Protein AF-F3FW80-F1 (afdb_monomer_lite)

pLDDT: mean 95.42, std 4.61, range [61.19, 98.62]

Radius of gyration: 20.3 Å; chains: 1; bounding box: 40×45×51 Å

Sequence (100 aa):
MFLVLPRFGTISPWSSKASDIARNCGLSKIQRLERGIAFYVEGQFNETEAQVIADSLHDRMTQLVLGDLEQAANLFSHAQPKPLTAVDILGGGRAALENP

Foldseek 3Di:
DKKKFWDQPDADPCFVVVQVVCVVVVVVVDPTDGDIDDDDDDDDDDPVVVVVVQVVPDDPVTIHIDPDDVVVCSSVDDDDDDDDDDQPCPVQPVNSVVPD

Organism: NCBI:txid629262

Secondary structure (DSSP, 8-state):
-EEEEEPTT---HHHHHHHHHHHHTT-TT-------EEE---S---HHHHHHHHHHHS-TTTEEEES-SGGGGGGGPPPPPPPPP---HHHHTTHHHH--

Structure (mmCIF, N/CA/C/O backbone):
data_AF-F3FW80-F1
#
_entry.id   AF-F3FW80-F1
#
loop_
_atom_site.group_PDB
_atom_site.id
_atom_site.type_symbol
_atom_site.label_atom_id
_atom_site.label_alt_id
_atom_site.label_comp_id
_atom_site.label_asym_id
_atom_site.label_entity_id
_atom_site.label_seq_id
_atom_site.pdbx_PDB_ins_code
_atom_site.Cartn_x
_atom_site.Cartn_y
_atom_site.Cartn_z
_atom_site.occupancy
_atom_site.B_iso_or_equiv
_atom_site.auth_seq_id
_atom_site.auth_comp_id
_atom_site.auth_asym_id
_atom_site.auth_atom_id
_atom_site.pdbx_PDB_model_num
ATOM 1 N N . MET A 1 1 ? -13.628 7.898 10.116 1.00 93.06 1 MET A N 1
ATOM 2 C CA . MET A 1 1 ? -12.687 6.756 10.122 1.00 93.06 1 MET A CA 1
ATOM 3 C C . MET A 1 1 ? -11.432 7.202 9.398 1.00 93.06 1 MET A C 1
ATOM 5 O O . MET A 1 1 ? -11.559 7.912 8.412 1.00 93.06 1 MET A O 1
ATOM 9 N N . PHE A 1 2 ? -10.260 6.795 9.875 1.00 97.50 2 PHE A N 1
ATOM 10 C CA . PHE A 1 2 ? -8.978 7.019 9.209 1.00 97.50 2 PHE A CA 1
ATOM 11 C C . PHE A 1 2 ? -8.366 5.653 8.900 1.00 97.50 2 PHE A C 1
ATOM 13 O O . PHE A 1 2 ? -7.949 4.938 9.812 1.00 97.50 2 PHE A O 1
ATOM 20 N N . LEU A 1 3 ? -8.375 5.253 7.630 1.00 98.31 3 LEU A N 1
ATOM 21 C CA . LEU A 1 3 ? -7.854 3.962 7.194 1.00 98.31 3 LEU A CA 1
ATOM 22 C C . LEU A 1 3 ? -6.396 4.108 6.762 1.00 98.31 3 LEU A C 1
ATOM 24 O O . LEU A 1 3 ? -6.104 4.658 5.704 1.00 98.31 3 LEU A O 1
ATOM 28 N N . VAL A 1 4 ? -5.484 3.593 7.580 1.00 98.38 4 VAL A N 1
ATOM 29 C CA . VAL A 1 4 ? -4.044 3.609 7.316 1.00 98.38 4 VAL A CA 1
ATOM 30 C C . VAL A 1 4 ? -3.643 2.349 6.556 1.00 98.38 4 VAL A C 1
ATOM 32 O O . VAL A 1 4 ? -3.892 1.229 7.012 1.00 98.38 4 VAL A O 1
ATOM 35 N N . LEU A 1 5 ? -3.004 2.528 5.401 1.00 98.19 5 LEU A N 1
ATOM 36 C CA . LEU A 1 5 ? -2.562 1.456 4.501 1.00 98.19 5 LEU A CA 1
ATOM 37 C C . LEU A 1 5 ? -1.142 1.728 3.991 1.00 98.19 5 LEU A C 1
ATOM 39 O O . LEU A 1 5 ? -0.695 2.876 4.031 1.00 98.19 5 LEU A O 1
ATOM 43 N N . PRO A 1 6 ? -0.428 0.715 3.465 1.00 98.12 6 PRO A N 1
ATOM 44 C CA . PRO A 1 6 ? 0.780 0.951 2.680 1.00 98.12 6 PRO A CA 1
ATOM 4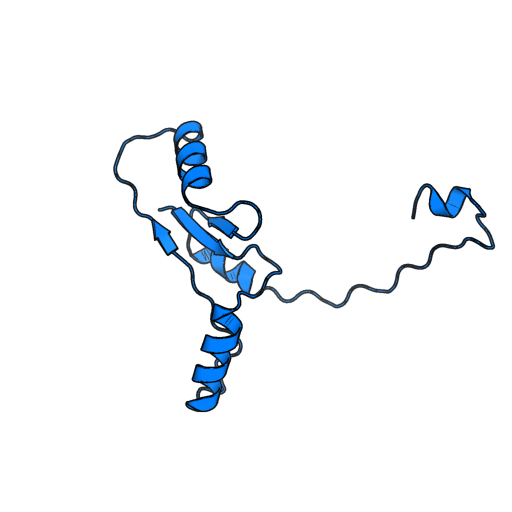5 C C . PRO A 1 6 ? 0.506 1.892 1.501 1.00 98.12 6 PRO A C 1
ATOM 47 O O . PRO A 1 6 ? -0.588 1.886 0.931 1.00 98.12 6 PRO A O 1
ATOM 50 N N . ARG A 1 7 ? 1.503 2.684 1.096 1.00 96.81 7 ARG A N 1
ATOM 51 C CA . ARG A 1 7 ? 1.365 3.550 -0.086 1.00 96.81 7 ARG A CA 1
ATOM 52 C C . ARG A 1 7 ? 1.080 2.724 -1.336 1.00 96.81 7 ARG A C 1
ATOM 54 O O . ARG A 1 7 ? 1.655 1.651 -1.532 1.00 96.81 7 ARG A O 1
ATOM 61 N N . PHE A 1 8 ? 0.230 3.249 -2.215 1.00 96.12 8 PHE A N 1
ATOM 62 C CA . PHE A 1 8 ? -0.034 2.613 -3.504 1.00 96.12 8 PHE A CA 1
ATOM 63 C C . PHE A 1 8 ? 1.263 2.430 -4.302 1.00 96.12 8 PHE A C 1
ATOM 65 O O . PHE A 1 8 ? 2.152 3.281 -4.274 1.00 96.12 8 PHE A O 1
ATOM 72 N N . GLY A 1 9 ? 1.377 1.291 -4.985 1.00 94.19 9 GLY A N 1
ATOM 73 C CA . GLY A 1 9 ? 2.601 0.886 -5.681 1.00 94.19 9 GLY A CA 1
ATOM 74 C C . GLY A 1 9 ? 3.650 0.207 -4.793 1.00 94.19 9 GLY A C 1
ATOM 75 O O . GLY A 1 9 ? 4.690 -0.200 -5.304 1.00 94.19 9 GLY A O 1
ATOM 76 N N . THR A 1 10 ? 3.389 0.041 -3.493 1.00 95.94 10 THR A N 1
ATOM 77 C CA . THR A 1 10 ? 4.245 -0.736 -2.583 1.00 95.94 10 THR A CA 1
ATOM 78 C C . THR A 1 10 ? 3.576 -2.051 -2.174 1.00 95.94 10 THR A C 1
ATOM 80 O O . THR A 1 10 ? 2.352 -2.181 -2.217 1.00 95.94 10 THR A O 1
ATOM 83 N N . ILE A 1 11 ? 4.383 -3.041 -1.784 1.00 96.75 11 ILE A N 1
ATOM 84 C CA . ILE A 1 11 ? 3.922 -4.314 -1.214 1.00 96.75 11 ILE A CA 1
ATOM 85 C C . ILE A 1 11 ? 4.569 -4.461 0.160 1.00 96.75 11 ILE A C 1
ATOM 87 O O . ILE A 1 11 ? 5.796 -4.424 0.276 1.00 96.75 11 ILE A O 1
ATOM 91 N N . SER A 1 12 ? 3.759 -4.613 1.210 1.00 97.56 12 SER A N 1
ATOM 92 C CA . SER A 1 12 ? 4.288 -4.730 2.570 1.00 97.56 12 SER A CA 1
ATOM 93 C C . SER A 1 12 ? 4.954 -6.100 2.809 1.00 97.56 12 SER A C 1
ATOM 95 O O . SER A 1 12 ? 4.531 -7.107 2.236 1.00 97.56 12 SER A O 1
ATOM 97 N N . PRO A 1 13 ? 5.940 -6.215 3.721 1.00 97.81 13 PRO A N 1
ATOM 98 C CA . PRO A 1 13 ? 6.475 -7.522 4.119 1.00 97.81 13 PRO A CA 1
ATOM 99 C C . PRO A 1 13 ? 5.408 -8.460 4.706 1.00 97.81 13 PRO A C 1
ATOM 101 O O . PRO A 1 13 ? 5.520 -9.683 4.600 1.00 97.81 13 PRO A O 1
ATOM 104 N N . TRP A 1 14 ? 4.367 -7.888 5.324 1.00 98.50 14 TRP A N 1
ATOM 105 C CA . TRP A 1 14 ? 3.207 -8.638 5.798 1.00 98.50 14 TRP A CA 1
ATOM 106 C C . TRP A 1 14 ? 2.432 -9.240 4.622 1.00 98.50 14 TRP A C 1
ATOM 108 O O . TRP A 1 14 ? 2.110 -10.424 4.670 1.00 98.50 14 TRP A O 1
ATOM 118 N N . SER A 1 15 ? 2.207 -8.463 3.555 1.00 98.38 15 SER A N 1
ATOM 119 C CA . SER A 1 15 ? 1.514 -8.899 2.338 1.00 98.38 15 SER A CA 1
ATOM 120 C C . SER A 1 15 ? 2.166 -10.134 1.730 1.00 98.38 15 SER A C 1
ATOM 122 O O . SER A 1 15 ? 1.475 -11.123 1.474 1.00 98.38 15 SER A O 1
ATOM 124 N N . SER A 1 16 ? 3.495 -10.123 1.582 1.00 98.06 16 SER A N 1
ATOM 125 C CA . SER A 1 16 ? 4.242 -11.262 1.039 1.00 98.06 16 SER A CA 1
ATOM 126 C C . SER A 1 16 ? 4.031 -12.523 1.879 1.00 98.06 16 SER A C 1
ATOM 128 O O . SER A 1 16 ? 3.561 -13.536 1.366 1.00 98.06 16 SER A O 1
ATOM 130 N N . LYS A 1 17 ? 4.271 -12.448 3.196 1.00 98.44 17 LYS A N 1
ATOM 131 C CA . LYS A 1 17 ? 4.147 -13.616 4.086 1.00 98.44 17 LYS A CA 1
ATOM 132 C C . LYS A 1 17 ? 2.707 -14.114 4.221 1.00 98.44 17 LYS A C 1
ATOM 134 O O . LYS A 1 17 ? 2.481 -15.319 4.258 1.00 98.44 17 LYS A O 1
ATOM 139 N N . ALA A 1 18 ? 1.728 -13.214 4.297 1.00 98.62 18 ALA A N 1
ATOM 140 C CA . ALA A 1 18 ? 0.319 -13.590 4.388 1.00 98.62 18 ALA A CA 1
ATOM 141 C C . ALA A 1 18 ? -0.150 -14.301 3.111 1.00 98.62 18 ALA A C 1
ATOM 143 O O . ALA A 1 18 ? -0.832 -15.324 3.183 1.00 98.62 18 ALA A O 1
ATOM 144 N N . SER A 1 19 ? 0.265 -13.796 1.947 1.00 98.38 19 SER A N 1
ATOM 145 C CA . SER A 1 19 ? -0.043 -14.418 0.656 1.00 98.38 19 SER A CA 1
ATOM 146 C C . SER A 1 19 ? 0.643 -15.786 0.515 1.00 98.38 19 SER A C 1
ATOM 148 O O . SER A 1 19 ? 0.024 -16.730 0.025 1.00 98.38 19 SER A O 1
ATOM 150 N N . ASP A 1 20 ? 1.875 -15.935 1.017 1.00 98.19 20 ASP A N 1
ATOM 151 C CA . ASP A 1 20 ? 2.575 -17.226 1.079 1.00 98.19 20 ASP A CA 1
ATOM 152 C C . ASP A 1 20 ? 1.831 -18.252 1.938 1.00 98.19 20 ASP A C 1
ATOM 154 O O . ASP A 1 20 ? 1.645 -19.394 1.517 1.00 98.19 20 ASP A O 1
ATOM 158 N N . ILE A 1 21 ? 1.357 -17.845 3.119 1.00 98.56 21 ILE A N 1
ATOM 159 C CA . ILE A 1 21 ? 0.555 -18.705 3.997 1.00 98.56 21 ILE A CA 1
ATOM 160 C C . ILE A 1 21 ? -0.734 -19.134 3.289 1.00 98.56 21 ILE A C 1
ATOM 162 O O . ILE A 1 21 ? -1.034 -20.325 3.255 1.00 98.56 21 ILE A O 1
ATOM 166 N N . ALA A 1 22 ? -1.467 -18.198 2.676 1.00 98.56 22 ALA A N 1
ATOM 167 C CA . ALA A 1 22 ? -2.698 -18.508 1.947 1.00 98.56 22 ALA A CA 1
ATOM 168 C C . ALA A 1 22 ? -2.459 -19.552 0.843 1.00 98.56 22 ALA A C 1
ATOM 170 O O . ALA A 1 22 ? -3.202 -20.531 0.731 1.00 98.56 22 ALA A O 1
ATOM 171 N N . ARG A 1 23 ? -1.373 -19.391 0.082 1.00 97.88 23 ARG A N 1
ATOM 172 C CA . ARG A 1 23 ? -0.941 -20.357 -0.931 1.00 97.88 23 ARG A CA 1
ATOM 173 C C . ARG A 1 23 ? -0.616 -21.726 -0.328 1.00 97.88 23 ARG A C 1
ATOM 175 O O . ARG A 1 23 ? -1.097 -22.730 -0.849 1.00 97.88 23 ARG A O 1
ATOM 182 N N . ASN A 1 24 ? 0.133 -21.779 0.772 1.00 98.12 24 ASN A N 1
ATOM 183 C CA . ASN A 1 24 ? 0.496 -23.034 1.444 1.00 98.12 24 ASN A CA 1
ATOM 184 C C . ASN A 1 24 ? -0.716 -23.756 2.052 1.00 98.12 24 ASN A C 1
ATOM 186 O O . ASN A 1 24 ? -0.712 -24.978 2.166 1.00 98.12 24 ASN A O 1
ATOM 190 N N . CYS A 1 25 ? -1.775 -23.020 2.389 1.00 98.44 25 CYS A N 1
ATOM 191 C CA . CYS A 1 25 ? -3.060 -23.572 2.815 1.00 98.44 25 CYS A CA 1
ATOM 192 C C . CYS A 1 25 ? -3.971 -23.996 1.645 1.00 98.44 25 CYS A C 1
ATOM 194 O O . CYS A 1 25 ? -5.127 -24.344 1.872 1.00 98.44 25 CYS A O 1
ATOM 196 N N . GLY A 1 26 ? -3.495 -23.955 0.396 1.00 98.06 26 GLY A N 1
ATOM 197 C CA . GLY A 1 26 ? -4.267 -24.359 -0.782 1.00 98.06 26 GLY A CA 1
ATOM 198 C C . GLY A 1 26 ? -5.266 -23.313 -1.293 1.00 98.06 26 GLY A C 1
ATOM 199 O O . GLY A 1 26 ? -6.061 -23.617 -2.183 1.00 98.06 26 GLY A O 1
ATOM 200 N N . LEU A 1 27 ? -5.233 -22.072 -0.791 1.00 98.38 27 LEU A N 1
ATOM 201 C CA . LEU A 1 27 ? -6.135 -20.988 -1.208 1.00 98.38 27 LEU A CA 1
ATOM 202 C C . LEU A 1 27 ? -5.654 -20.322 -2.508 1.00 98.38 27 LEU A C 1
ATOM 204 O O . LEU A 1 27 ? -5.374 -19.126 -2.556 1.00 98.38 27 LEU A O 1
ATOM 208 N N . SER A 1 28 ? -5.578 -21.096 -3.591 1.00 95.25 28 SER A N 1
ATOM 209 C CA . SER A 1 28 ? -4.978 -20.692 -4.876 1.00 95.25 28 SER A CA 1
ATOM 210 C C . SER A 1 28 ? -5.648 -19.504 -5.579 1.00 95.25 28 SER A C 1
ATOM 212 O O . SER A 1 28 ? -5.046 -18.898 -6.462 1.00 95.25 28 SER A O 1
ATOM 214 N N . LYS A 1 29 ? -6.880 -19.144 -5.199 1.00 97.69 29 LYS A N 1
ATOM 215 C CA . LYS A 1 29 ? -7.596 -17.978 -5.747 1.00 97.69 29 LYS A CA 1
ATOM 216 C C . LYS A 1 29 ? -7.140 -16.645 -5.145 1.00 97.69 29 LYS A C 1
ATOM 218 O O . LYS A 1 29 ? -7.448 -15.597 -5.707 1.00 97.69 29 LYS A O 1
ATOM 223 N N . ILE A 1 30 ? -6.436 -16.665 -4.013 1.00 97.44 30 ILE A N 1
ATOM 224 C CA . ILE A 1 30 ? -5.929 -15.456 -3.362 1.00 97.44 30 ILE A CA 1
ATOM 225 C C . ILE A 1 30 ? -4.609 -15.068 -4.030 1.00 97.44 30 ILE A C 1
ATOM 227 O O . ILE A 1 30 ? -3.592 -15.727 -3.837 1.00 97.44 30 ILE A O 1
ATOM 231 N N . GLN A 1 31 ? -4.623 -13.988 -4.813 1.00 96.31 31 GLN A N 1
ATOM 232 C CA . GLN A 1 31 ? -3.415 -13.489 -5.480 1.00 96.31 31 GLN A CA 1
ATOM 233 C C . GLN A 1 31 ? -2.524 -12.681 -4.535 1.00 96.31 31 GLN A C 1
ATOM 235 O O . GLN A 1 31 ? -1.301 -12.792 -4.582 1.00 96.31 31 GLN A O 1
ATOM 240 N N . ARG A 1 32 ? -3.140 -11.853 -3.684 1.00 97.75 32 ARG A N 1
ATOM 241 C CA . ARG A 1 32 ? -2.433 -10.987 -2.742 1.00 97.75 32 ARG A CA 1
ATOM 242 C C . ARG A 1 32 ? -3.328 -10.628 -1.564 1.00 97.75 32 ARG A C 1
ATOM 244 O O . ARG A 1 32 ? -4.488 -10.276 -1.756 1.00 97.75 32 ARG A O 1
ATOM 251 N N . LEU A 1 33 ? -2.770 -10.681 -0.360 1.00 98.00 33 LEU A N 1
ATOM 252 C CA . LEU A 1 33 ? -3.381 -10.150 0.859 1.00 98.00 33 LEU A CA 1
ATOM 253 C C . LEU A 1 33 ? -2.669 -8.870 1.269 1.00 98.00 33 LEU A C 1
ATOM 255 O O . LEU A 1 33 ? -1.454 -8.787 1.149 1.00 98.00 33 LEU A O 1
ATOM 259 N N . GLU A 1 34 ? -3.396 -7.891 1.793 1.00 98.06 34 GLU A N 1
ATOM 260 C CA . GLU A 1 34 ? -2.807 -6.700 2.408 1.00 98.06 34 GLU A CA 1
ATOM 261 C C . GLU A 1 34 ? -3.481 -6.411 3.749 1.00 98.06 34 GLU A C 1
ATOM 263 O O . GLU A 1 34 ? -4.602 -6.863 3.993 1.00 98.06 34 GLU A O 1
ATOM 268 N N . ARG A 1 35 ? -2.784 -5.687 4.628 1.00 97.69 35 ARG A N 1
ATOM 269 C CA . ARG A 1 35 ? -3.300 -5.296 5.940 1.00 97.69 35 ARG A CA 1
ATOM 270 C C . ARG A 1 35 ? -3.259 -3.784 6.114 1.00 97.69 35 ARG A C 1
ATOM 272 O O . ARG A 1 35 ? -2.235 -3.155 5.862 1.00 97.69 35 ARG A O 1
ATOM 279 N N . GLY A 1 36 ? -4.357 -3.241 6.627 1.00 96.75 36 GLY A N 1
ATOM 280 C CA . GLY A 1 36 ? -4.465 -1.864 7.100 1.00 96.75 36 GLY A CA 1
ATOM 281 C C . GLY A 1 36 ? -4.865 -1.775 8.563 1.00 96.75 36 GLY A C 1
ATOM 282 O O . GLY A 1 36 ? -5.121 -2.792 9.211 1.00 96.75 36 GLY A O 1
ATOM 283 N N . ILE A 1 37 ? -4.935 -0.543 9.060 1.00 98.00 37 ILE A N 1
ATOM 284 C CA . ILE A 1 37 ? -5.443 -0.208 10.391 1.00 98.00 37 ILE A CA 1
ATOM 285 C C . ILE A 1 37 ? -6.541 0.841 10.222 1.00 98.00 37 ILE A C 1
ATOM 287 O O . ILE A 1 37 ? -6.288 1.916 9.686 1.00 98.00 37 ILE A O 1
ATOM 291 N N . ALA A 1 38 ? -7.757 0.534 10.668 1.00 97.75 38 ALA A N 1
ATOM 292 C CA . ALA A 1 38 ? -8.855 1.493 10.706 1.00 97.75 38 ALA A CA 1
ATOM 293 C C . ALA A 1 38 ? -8.909 2.152 12.089 1.00 97.75 38 ALA A C 1
ATOM 295 O O . ALA A 1 38 ? -9.222 1.493 13.081 1.00 97.75 38 ALA A O 1
ATOM 296 N N . PHE A 1 39 ? -8.611 3.448 12.153 1.00 97.81 39 PHE A N 1
ATOM 297 C CA . PHE A 1 39 ? -8.773 4.245 13.363 1.00 97.81 39 PHE A CA 1
ATOM 298 C C . PHE A 1 39 ? -10.152 4.907 13.381 1.00 97.81 39 PHE A C 1
ATOM 300 O O . PHE A 1 39 ? -10.562 5.591 12.434 1.00 97.81 39 PHE A O 1
ATOM 307 N N . TYR A 1 40 ? -10.859 4.725 14.490 1.00 96.56 40 TYR A N 1
ATOM 308 C CA . TYR A 1 40 ? -12.097 5.427 14.801 1.00 96.56 40 TYR A CA 1
ATOM 309 C C . TYR A 1 40 ? -11.777 6.438 15.897 1.00 96.56 40 TYR A C 1
ATOM 311 O O . TYR A 1 40 ? -11.404 6.059 17.002 1.00 96.56 40 TYR A O 1
ATOM 319 N N . VAL A 1 41 ? -11.849 7.720 15.549 1.00 95.81 41 VAL A N 1
ATOM 320 C CA . VAL A 1 41 ? -11.566 8.834 16.456 1.00 95.81 41 VAL A CA 1
ATOM 321 C C . VAL A 1 41 ? -12.886 9.530 16.739 1.00 95.81 41 VAL A C 1
ATOM 323 O O . VAL A 1 41 ? -13.593 9.910 15.805 1.00 95.81 41 VAL A O 1
ATOM 326 N N . GLU A 1 42 ? -13.221 9.662 18.017 1.00 96.06 42 GLU A N 1
ATOM 327 C CA . GLU A 1 42 ? -14.428 10.342 18.478 1.00 96.06 42 GLU A CA 1
ATOM 328 C C . GLU A 1 42 ? -14.125 11.812 18.782 1.00 96.06 42 GLU A C 1
ATOM 330 O O . GLU A 1 42 ? -13.093 12.135 19.370 1.00 96.06 42 GLU A O 1
ATOM 335 N N . GLY A 1 43 ? -15.028 12.705 18.381 1.00 95.00 43 GLY A N 1
ATOM 336 C CA . GLY A 1 43 ? -14.898 14.145 18.594 1.00 95.00 43 GLY A CA 1
ATOM 337 C C . GLY A 1 43 ? -15.464 14.956 17.433 1.00 95.00 43 GLY A C 1
ATOM 338 O O . GLY A 1 43 ? -15.807 14.413 16.384 1.00 95.00 43 GLY A O 1
ATOM 339 N N . GLN A 1 44 ? -15.568 16.268 17.634 1.00 95.31 44 GLN A N 1
ATOM 340 C CA . GLN A 1 44 ? -15.841 17.218 16.561 1.00 95.31 44 GLN A CA 1
ATOM 341 C C . GLN A 1 44 ? -14.517 17.813 16.106 1.00 95.31 44 GLN A C 1
ATOM 343 O O . GLN A 1 44 ? -13.753 18.312 16.927 1.00 95.31 44 GLN A O 1
ATOM 348 N N . PHE A 1 45 ? -14.260 17.743 14.809 1.00 96.69 45 PHE A N 1
ATOM 349 C CA . PHE A 1 45 ? -13.085 18.331 14.191 1.00 96.69 45 PHE A CA 1
ATOM 350 C C . PHE A 1 45 ? -13.451 18.840 12.799 1.00 96.69 45 PHE A C 1
ATOM 352 O O . PHE A 1 45 ? -14.296 18.262 12.111 1.00 96.69 45 PHE A O 1
ATOM 359 N N . ASN A 1 46 ? -12.829 19.939 12.392 1.00 97.25 46 ASN A N 1
ATOM 360 C CA . ASN A 1 46 ? -12.877 20.419 11.015 1.00 97.25 46 ASN A CA 1
ATOM 361 C C . ASN A 1 46 ? -11.855 19.669 10.134 1.00 97.25 46 ASN A C 1
ATOM 363 O O . ASN A 1 46 ? -11.122 18.798 10.600 1.00 97.25 46 ASN A O 1
ATOM 367 N N . GLU A 1 47 ? -11.795 20.003 8.844 1.00 95.62 47 GLU A N 1
ATOM 368 C CA . GLU A 1 47 ? -10.892 19.348 7.884 1.00 95.62 47 GLU A CA 1
ATOM 369 C C . GLU A 1 47 ? -9.403 19.536 8.223 1.00 95.62 47 GLU A C 1
ATOM 371 O O . GLU A 1 47 ? -8.618 18.596 8.100 1.00 95.62 47 GLU A O 1
ATOM 376 N N . THR A 1 48 ? -9.008 20.716 8.706 1.00 97.56 48 THR A N 1
ATOM 377 C CA . THR A 1 48 ? -7.622 21.001 9.109 1.00 97.56 48 THR A CA 1
ATOM 378 C C . THR A 1 48 ? -7.211 20.143 10.304 1.00 97.56 48 THR A C 1
ATOM 380 O O . THR A 1 48 ? -6.130 19.560 10.319 1.00 97.56 48 THR A O 1
ATOM 383 N N . GLU A 1 49 ? -8.088 20.023 11.299 1.00 97.81 49 GLU A N 1
ATOM 384 C CA . GLU A 1 49 ? -7.876 19.171 12.472 1.00 97.81 49 GLU A CA 1
ATOM 385 C C . GLU A 1 49 ? -7.860 17.683 12.088 1.00 97.81 49 GLU A C 1
ATOM 387 O O . GLU A 1 49 ? -7.011 16.933 12.572 1.00 97.81 49 GLU A O 1
ATOM 392 N N . ALA A 1 50 ? -8.723 17.260 11.156 1.00 96.62 50 ALA A N 1
ATOM 393 C CA . ALA A 1 50 ? -8.708 15.904 10.608 1.00 96.62 50 ALA A CA 1
ATOM 394 C C . ALA A 1 50 ? -7.369 15.569 9.933 1.00 96.62 50 ALA A C 1
ATOM 396 O O . ALA A 1 50 ? -6.868 14.455 10.094 1.00 96.62 50 ALA A O 1
ATOM 397 N N . GLN A 1 51 ? -6.768 16.524 9.215 1.00 96.44 51 GLN A N 1
ATOM 398 C CA . GLN A 1 51 ? -5.459 16.333 8.592 1.00 96.44 51 GLN A CA 1
ATOM 399 C C . GLN A 1 51 ? -4.347 16.175 9.637 1.00 96.44 51 GLN A C 1
ATOM 401 O O . GLN A 1 51 ? -3.528 15.268 9.517 1.00 96.44 51 GLN A O 1
ATOM 406 N N . VAL A 1 52 ? -4.355 16.985 10.703 1.00 97.62 52 VAL A N 1
ATOM 407 C CA . VAL A 1 52 ? -3.393 16.854 11.817 1.00 97.62 52 VAL A CA 1
ATOM 408 C C . VAL A 1 52 ? -3.507 15.481 12.493 1.00 97.62 52 VAL A C 1
ATOM 410 O O . VAL A 1 52 ? -2.494 14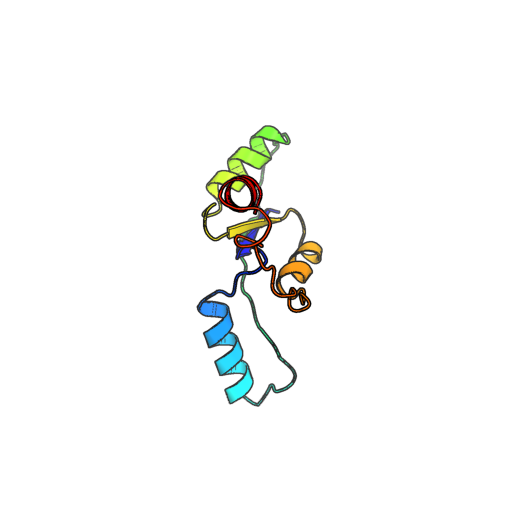.856 12.823 1.00 97.62 52 VAL A O 1
ATOM 413 N N . ILE A 1 53 ? -4.735 14.982 12.667 1.00 97.62 53 ILE A N 1
ATOM 414 C CA . ILE A 1 53 ? -4.987 13.629 13.177 1.00 97.62 53 ILE A CA 1
ATOM 415 C C . ILE A 1 53 ? -4.412 12.589 12.207 1.00 97.62 53 ILE A C 1
ATOM 417 O O . ILE A 1 53 ? -3.639 11.732 12.628 1.00 97.62 53 ILE A O 1
ATOM 421 N N . ALA A 1 54 ? -4.738 12.673 10.915 1.00 97.31 54 ALA A N 1
ATOM 422 C CA . ALA A 1 54 ? -4.250 11.742 9.899 1.00 97.31 54 ALA A CA 1
ATOM 423 C C . ALA A 1 54 ? -2.712 11.682 9.856 1.00 97.31 54 ALA A C 1
ATOM 425 O O . ALA A 1 54 ? -2.142 10.588 9.846 1.00 97.31 54 ALA A O 1
ATOM 426 N N . ASP A 1 55 ? -2.039 12.832 9.907 1.00 97.69 55 ASP A N 1
ATOM 427 C CA . ASP A 1 55 ? -0.576 12.944 9.903 1.00 97.69 55 ASP A CA 1
ATOM 428 C C . ASP A 1 55 ? 0.075 12.284 11.126 1.00 97.69 55 ASP A C 1
ATOM 430 O O . ASP A 1 55 ? 1.190 11.776 11.036 1.00 97.69 55 ASP A O 1
ATOM 434 N N . SER A 1 56 ? -0.637 12.229 12.253 1.00 97.62 56 SER A N 1
ATOM 435 C CA . SER A 1 56 ? -0.162 11.589 13.485 1.00 97.62 56 SER A CA 1
ATOM 436 C C . SER A 1 56 ? -0.348 10.065 13.495 1.00 97.62 56 SER A C 1
ATOM 438 O O . SER A 1 56 ? 0.275 9.374 14.300 1.00 97.62 56 SER A O 1
ATOM 440 N N . LEU A 1 57 ? -1.216 9.525 12.632 1.00 97.94 57 LEU A N 1
ATOM 441 C CA . LEU A 1 57 ? -1.610 8.109 12.634 1.00 97.94 57 LEU A CA 1
ATOM 442 C C . LEU A 1 57 ? -0.789 7.223 11.687 1.00 97.94 57 LEU A C 1
ATOM 444 O O . LEU A 1 57 ? -0.962 6.002 11.704 1.00 97.94 57 LEU A O 1
ATOM 448 N N . HIS A 1 58 ? 0.072 7.801 10.848 1.00 98.31 58 HIS A N 1
ATOM 449 C CA . HIS A 1 58 ? 0.791 7.054 9.819 1.00 98.31 58 HIS A CA 1
ATOM 450 C C . HIS A 1 58 ? 2.247 7.500 9.662 1.00 98.31 58 HIS A C 1
ATOM 452 O O . HIS A 1 58 ? 2.619 8.635 9.944 1.00 98.31 58 HIS A O 1
ATOM 458 N N . ASP A 1 59 ? 3.076 6.601 9.140 1.00 97.75 59 ASP A N 1
ATOM 459 C CA . ASP A 1 59 ? 4.396 6.948 8.626 1.00 97.75 59 ASP A CA 1
ATOM 460 C C . ASP A 1 59 ? 4.259 7.488 7.192 1.00 97.75 59 ASP A C 1
ATOM 462 O O . ASP A 1 59 ? 3.949 6.748 6.258 1.00 97.75 59 ASP A O 1
ATOM 466 N N . ARG A 1 60 ? 4.518 8.785 6.992 1.00 96.25 60 ARG A N 1
ATOM 467 C CA . ARG A 1 60 ? 4.371 9.458 5.684 1.00 96.25 60 ARG A CA 1
ATOM 468 C C . ARG A 1 60 ? 5.248 8.869 4.571 1.00 96.25 60 ARG A C 1
ATOM 470 O O . ARG A 1 60 ? 4.971 9.058 3.384 1.00 96.25 60 ARG A O 1
ATOM 477 N N . MET A 1 61 ? 6.345 8.197 4.918 1.00 96.12 61 MET A N 1
ATOM 478 C CA . MET A 1 61 ? 7.250 7.620 3.925 1.00 96.12 61 MET A CA 1
ATOM 479 C C . MET A 1 61 ? 6.676 6.332 3.339 1.00 96.12 61 MET A C 1
ATOM 481 O O . MET A 1 61 ? 6.804 6.110 2.133 1.00 96.12 61 MET A O 1
ATOM 485 N N . THR A 1 62 ? 6.003 5.526 4.158 1.00 96.56 62 THR A N 1
ATOM 486 C CA . THR A 1 62 ? 5.606 4.149 3.822 1.00 96.56 62 THR A CA 1
ATOM 487 C C . THR A 1 62 ? 4.098 3.920 3.759 1.00 96.56 62 THR A C 1
ATOM 489 O O . THR A 1 62 ? 3.652 2.969 3.114 1.00 96.56 62 THR A O 1
ATOM 492 N N . GLN A 1 63 ? 3.305 4.797 4.369 1.00 98.38 63 GLN A N 1
ATOM 493 C CA . GLN A 1 63 ? 1.858 4.669 4.504 1.00 98.38 63 GLN A CA 1
ATOM 494 C C . GLN A 1 63 ? 1.113 5.883 3.938 1.00 98.38 63 GLN A C 1
ATOM 496 O O . GLN A 1 63 ? 1.705 6.906 3.592 1.00 98.38 63 GLN A O 1
ATOM 501 N N . LEU A 1 64 ? -0.202 5.740 3.816 1.00 97.69 64 LEU A N 1
ATOM 502 C CA . LEU A 1 64 ? -1.149 6.808 3.514 1.00 97.69 64 LEU A CA 1
ATOM 503 C C . LEU A 1 64 ? -2.422 6.616 4.343 1.00 97.69 64 LEU A C 1
ATOM 505 O O . LEU A 1 64 ? -2.647 5.534 4.893 1.00 97.69 64 LEU A O 1
ATOM 509 N N . VAL A 1 65 ? -3.254 7.655 4.403 1.00 98.12 65 VAL A N 1
ATOM 510 C CA . VAL A 1 65 ? -4.548 7.632 5.093 1.00 98.12 65 VAL A CA 1
ATOM 511 C C . VAL A 1 65 ? -5.668 7.820 4.077 1.00 98.12 65 VAL A C 1
ATOM 513 O O . VAL A 1 65 ? -5.631 8.757 3.282 1.00 98.12 65 VAL A O 1
ATOM 516 N N . LEU A 1 66 ? -6.661 6.934 4.106 1.00 97.25 66 LEU A N 1
ATOM 517 C CA . LEU A 1 66 ? -7.889 7.028 3.317 1.00 97.25 66 LEU A CA 1
ATOM 518 C C . LEU A 1 66 ? -9.076 7.325 4.236 1.00 97.25 66 LEU A C 1
ATOM 520 O O . LEU A 1 66 ? -9.133 6.849 5.372 1.00 97.25 66 LEU A O 1
ATOM 524 N N . GLY A 1 67 ? -10.044 8.088 3.729 1.00 93.44 67 GLY A N 1
ATOM 525 C CA . GLY A 1 67 ? -11.307 8.339 4.433 1.00 93.44 67 GLY A CA 1
ATOM 526 C C . GLY A 1 67 ? -12.314 7.189 4.318 1.00 93.44 67 GLY A C 1
ATOM 527 O O . GLY A 1 67 ? -13.283 7.144 5.073 1.00 93.44 67 GLY A O 1
ATOM 528 N N . ASP A 1 68 ? -12.082 6.261 3.388 1.00 91.12 68 ASP A N 1
ATOM 529 C CA . ASP A 1 68 ? -13.030 5.223 2.990 1.00 91.12 68 ASP A CA 1
ATOM 530 C C . ASP A 1 68 ? -12.292 3.917 2.593 1.00 91.12 68 ASP A C 1
ATOM 532 O O . ASP A 1 68 ? -11.131 3.937 2.171 1.00 91.12 68 ASP A O 1
ATOM 536 N N . LEU A 1 69 ? -12.964 2.777 2.788 1.00 92.88 69 LEU A N 1
ATOM 537 C CA . LEU A 1 69 ? -12.475 1.433 2.490 1.00 92.88 69 LEU A CA 1
ATOM 538 C C . LEU A 1 69 ? -12.481 1.087 0.990 1.00 92.88 69 LEU A C 1
ATOM 540 O O . LEU A 1 69 ? -11.581 0.382 0.538 1.00 92.88 69 LEU A O 1
ATOM 544 N N . GLU A 1 70 ? -13.440 1.572 0.205 1.00 93.88 70 GLU A N 1
ATOM 545 C CA . GLU A 1 70 ? -13.538 1.350 -1.239 1.00 93.88 70 GLU A CA 1
ATOM 546 C C . GLU A 1 70 ? -12.271 1.820 -1.973 1.00 93.88 70 GLU A C 1
ATOM 548 O O . GLU A 1 70 ? -11.756 1.125 -2.856 1.00 93.88 70 GLU A O 1
ATOM 553 N N . GLN A 1 71 ? -11.683 2.942 -1.546 1.00 94.69 71 GLN A N 1
ATOM 554 C CA . GLN A 1 71 ? -10.403 3.433 -2.072 1.00 94.69 71 GLN A CA 1
ATOM 555 C C . GLN A 1 71 ? -9.227 2.460 -1.866 1.00 94.69 71 GLN A C 1
ATOM 557 O O . GLN A 1 71 ? -8.238 2.539 -2.605 1.00 94.69 71 GLN A O 1
ATOM 562 N N . ALA A 1 72 ? -9.314 1.515 -0.920 1.00 95.50 72 ALA A N 1
ATOM 563 C CA . ALA A 1 72 ? -8.273 0.516 -0.674 1.00 95.50 72 ALA A CA 1
ATOM 564 C C . ALA A 1 72 ? -8.080 -0.445 -1.858 1.00 95.50 72 ALA A C 1
ATOM 566 O O . ALA A 1 72 ? -7.007 -1.036 -1.993 1.00 95.50 72 ALA A O 1
ATOM 567 N N . ALA A 1 73 ? -9.062 -0.562 -2.761 1.00 95.06 73 ALA A N 1
ATOM 568 C CA . ALA A 1 73 ? -8.934 -1.350 -3.987 1.00 95.06 73 ALA A CA 1
ATOM 569 C C . ALA A 1 73 ? -7.720 -0.927 -4.841 1.00 95.06 73 ALA A C 1
ATOM 571 O O . ALA A 1 73 ? -7.108 -1.766 -5.505 1.00 95.06 73 ALA A O 1
ATOM 572 N N . ASN A 1 74 ? -7.301 0.343 -4.758 1.00 95.19 74 ASN A N 1
ATOM 573 C CA . ASN A 1 74 ? -6.131 0.869 -5.468 1.00 95.19 74 ASN A CA 1
ATOM 574 C C . ASN A 1 74 ? -4.805 0.212 -5.058 1.00 95.19 74 ASN A C 1
ATOM 576 O O . ASN A 1 74 ? -3.858 0.218 -5.850 1.00 95.19 74 ASN A O 1
ATOM 580 N N . LEU A 1 75 ? -4.737 -0.421 -3.878 1.00 96.06 75 LEU A N 1
ATOM 581 C CA . LEU A 1 75 ? -3.600 -1.261 -3.496 1.00 96.06 75 LEU A CA 1
ATOM 582 C C . LEU A 1 75 ? -3.342 -2.352 -4.543 1.00 96.06 75 LEU A C 1
ATOM 584 O O . LEU A 1 75 ? -2.195 -2.716 -4.786 1.00 96.06 75 LEU A O 1
ATOM 588 N N . PHE A 1 76 ? -4.392 -2.884 -5.164 1.00 95.81 76 PHE A N 1
ATOM 589 C CA . PHE A 1 76 ? -4.326 -4.009 -6.100 1.00 95.81 76 PHE A CA 1
ATOM 590 C C . PHE A 1 76 ? -4.399 -3.567 -7.568 1.00 95.81 76 PHE A C 1
ATOM 592 O O . PHE A 1 76 ? -4.630 -4.391 -8.456 1.00 95.81 76 PHE A O 1
ATOM 599 N N . SER A 1 77 ? -4.200 -2.273 -7.835 1.00 93.75 77 SER A N 1
ATOM 600 C CA . SER A 1 77 ? -4.133 -1.756 -9.201 1.00 93.75 77 SER A CA 1
ATOM 601 C C . SER A 1 77 ? -2.981 -2.406 -9.974 1.00 93.75 77 SER A C 1
ATOM 603 O O . SER A 1 77 ? -1.879 -2.598 -9.460 1.00 93.75 77 SER A O 1
ATOM 605 N N . H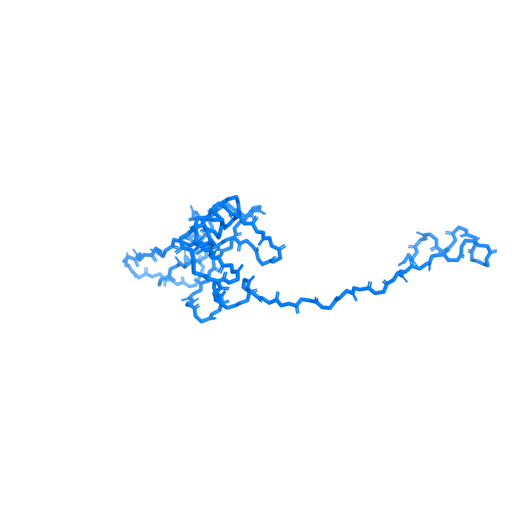IS A 1 78 ? -3.253 -2.779 -11.224 1.00 88.88 78 HIS A N 1
ATOM 606 C CA . HIS A 1 78 ? -2.262 -3.351 -12.128 1.00 88.88 78 HIS A CA 1
ATOM 607 C C . HIS A 1 78 ? -1.830 -2.279 -13.124 1.00 88.88 78 HIS A C 1
ATOM 609 O O . HIS A 1 78 ? -2.644 -1.779 -13.901 1.00 88.88 78 HIS A O 1
ATOM 615 N N . ALA A 1 79 ? -0.547 -1.927 -13.102 1.00 88.75 79 ALA A N 1
ATOM 616 C CA . ALA A 1 79 ? 0.042 -1.052 -14.103 1.00 88.75 79 ALA A CA 1
ATOM 617 C C . ALA A 1 79 ? 0.548 -1.878 -15.290 1.00 88.75 79 ALA A C 1
ATOM 619 O O . ALA A 1 79 ? 1.093 -2.969 -15.116 1.00 88.75 79 ALA A O 1
ATOM 620 N N . GLN A 1 80 ? 0.403 -1.337 -16.497 1.00 92.81 80 GLN A N 1
ATOM 621 C CA . GLN A 1 80 ? 1.081 -1.893 -17.663 1.00 92.81 80 GLN A CA 1
ATOM 622 C C . GLN A 1 80 ? 2.581 -1.561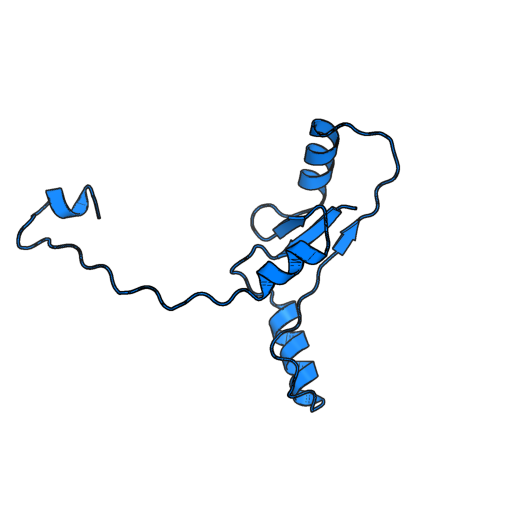 -17.600 1.00 92.81 80 GLN A C 1
ATOM 624 O O . GLN A 1 80 ? 2.937 -0.468 -17.139 1.00 92.81 80 GLN A O 1
ATOM 629 N N . PRO A 1 81 ? 3.467 -2.461 -18.065 1.00 94.12 81 PRO A N 1
ATOM 630 C CA . PRO A 1 81 ? 4.884 -2.154 -18.212 1.00 94.12 81 PRO A CA 1
ATOM 631 C C . PRO A 1 81 ? 5.087 -0.872 -19.029 1.00 94.12 81 PRO A C 1
ATOM 633 O O . PRO A 1 81 ? 4.531 -0.728 -20.118 1.00 94.12 81 PRO A O 1
ATOM 636 N N . LYS A 1 82 ? 5.876 0.071 -18.503 1.00 94.06 82 LYS A N 1
ATOM 637 C CA . LYS A 1 82 ? 6.223 1.294 -19.238 1.00 94.06 82 LYS A CA 1
ATOM 638 C C . LYS A 1 82 ? 7.278 0.985 -20.309 1.00 94.06 82 LYS A C 1
ATOM 640 O O . LYS A 1 82 ? 8.187 0.200 -20.030 1.00 94.06 82 LYS A O 1
ATOM 645 N N . PRO A 1 83 ? 7.184 1.591 -21.507 1.00 94.75 83 PRO A N 1
ATOM 646 C CA . PRO A 1 83 ? 8.209 1.441 -22.531 1.00 94.75 83 PRO A CA 1
ATOM 647 C C . PRO A 1 83 ? 9.538 2.045 -22.065 1.00 94.75 83 PRO A C 1
ATOM 649 O O . PRO A 1 83 ? 9.568 2.947 -21.227 1.00 94.75 83 PRO A O 1
ATOM 652 N N . LEU A 1 84 ? 10.635 1.546 -22.632 1.00 94.69 84 LEU A N 1
ATOM 653 C CA . LEU A 1 84 ? 11.963 2.116 -22.436 1.00 94.69 84 LEU A CA 1
ATOM 654 C C . LEU A 1 84 ? 12.019 3.524 -23.04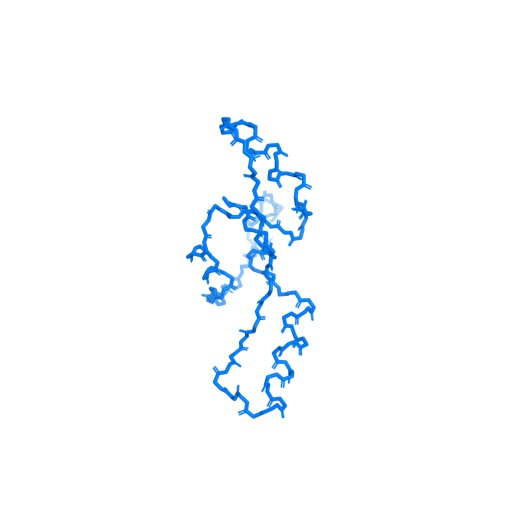4 1.00 94.69 84 LE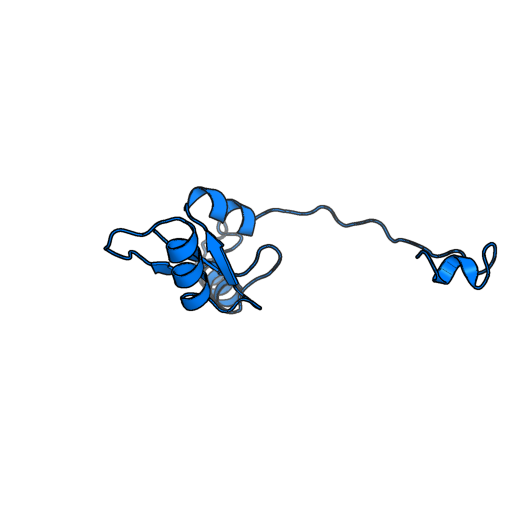U A C 1
ATOM 656 O O . LEU A 1 84 ? 11.714 3.696 -24.223 1.00 94.69 84 LEU A O 1
ATOM 660 N N . THR A 1 85 ? 12.471 4.500 -22.261 1.00 93.12 85 THR A N 1
ATOM 661 C CA . THR A 1 85 ? 12.827 5.832 -22.763 1.00 93.12 85 THR A CA 1
ATOM 662 C C . THR A 1 85 ? 14.319 5.862 -23.078 1.00 93.12 85 THR A C 1
ATOM 664 O O . THR A 1 85 ? 15.137 5.508 -22.229 1.00 93.12 85 THR A O 1
ATOM 667 N N . ALA A 1 86 ? 14.675 6.273 -24.295 1.00 92.62 86 ALA A N 1
ATOM 668 C CA . ALA A 1 86 ? 16.057 6.486 -24.710 1.00 92.62 86 ALA A CA 1
ATOM 669 C C . ALA A 1 86 ? 16.335 7.987 -24.846 1.00 92.62 86 ALA A C 1
ATOM 671 O O . ALA A 1 86 ? 15.511 8.717 -25.393 1.00 92.62 86 ALA A O 1
ATOM 672 N N . VAL A 1 87 ? 17.505 8.426 -24.384 1.00 93.44 87 VAL A N 1
ATOM 673 C CA . VAL A 1 87 ? 17.970 9.814 -24.505 1.00 93.44 87 VAL A CA 1
ATOM 674 C C . VAL A 1 87 ? 19.002 9.888 -25.631 1.00 93.44 87 VAL A C 1
ATOM 676 O O . VAL A 1 87 ? 20.055 9.250 -25.547 1.00 93.44 87 VAL A O 1
ATOM 679 N N . ASP A 1 88 ? 18.709 10.644 -26.693 1.00 93.12 88 ASP A N 1
ATOM 680 C CA . ASP A 1 88 ? 19.576 10.744 -27.877 1.00 93.12 88 ASP A CA 1
ATOM 681 C C . ASP A 1 88 ? 20.740 11.727 -27.674 1.00 93.12 88 ASP A C 1
ATOM 683 O O . ASP A 1 88 ? 20.723 12.879 -28.111 1.00 93.12 88 ASP A O 1
ATOM 687 N N . ILE A 1 89 ? 21.794 11.245 -27.022 1.00 94.69 89 ILE A N 1
ATOM 688 C CA . ILE A 1 89 ? 23.035 12.004 -26.824 1.00 94.69 89 ILE A CA 1
ATOM 689 C C . ILE A 1 89 ? 23.866 12.158 -28.106 1.00 94.69 89 ILE A C 1
ATOM 691 O O . ILE A 1 89 ? 24.740 13.022 -28.154 1.00 94.69 89 ILE A O 1
ATOM 695 N N . LEU A 1 90 ? 23.627 11.331 -29.130 1.00 94.44 90 LEU A N 1
ATOM 696 C CA . LEU A 1 90 ? 24.390 11.375 -30.379 1.00 94.44 90 LEU A CA 1
ATOM 697 C C . LEU A 1 90 ? 23.886 12.503 -31.282 1.00 94.44 90 LEU A C 1
ATOM 699 O O . LEU A 1 90 ? 24.698 13.235 -31.843 1.00 94.44 90 LEU A O 1
ATOM 703 N N . GLY A 1 91 ? 22.564 12.663 -31.389 1.00 93.06 91 GLY A N 1
ATOM 704 C CA . GLY A 1 91 ? 21.937 13.758 -32.127 1.00 93.06 91 GLY A CA 1
ATOM 705 C C . GLY A 1 91 ? 21.818 15.055 -31.324 1.00 93.06 91 GLY A C 1
ATOM 706 O O . GLY A 1 91 ? 22.005 16.137 -31.877 1.00 93.06 91 GLY A O 1
ATOM 707 N N . GLY A 1 92 ? 21.532 14.967 -30.019 1.00 88.94 92 GLY A N 1
ATOM 708 C CA . GLY A 1 92 ? 21.236 16.130 -29.172 1.00 88.94 92 GLY A CA 1
ATOM 709 C C . GLY A 1 92 ? 22.370 16.599 -28.252 1.00 88.94 92 GLY A C 1
ATOM 710 O O . GLY A 1 92 ? 22.245 17.648 -27.613 1.00 88.94 92 GLY A O 1
ATOM 711 N N . GLY A 1 93 ? 23.480 15.857 -28.160 1.00 90.94 93 GLY A N 1
ATOM 712 C CA . GLY A 1 93 ? 24.622 16.210 -27.313 1.00 90.94 93 GLY A CA 1
ATOM 713 C C . GLY A 1 93 ? 24.228 16.461 -25.851 1.00 90.94 93 GLY A C 1
ATOM 714 O O . GLY A 1 93 ? 23.380 15.774 -25.286 1.00 90.94 93 GLY A O 1
ATOM 715 N N . ARG A 1 94 ? 24.832 17.476 -25.220 1.00 92.75 94 ARG A N 1
ATOM 716 C CA . ARG A 1 94 ? 24.539 17.843 -23.822 1.00 92.75 94 ARG A CA 1
ATOM 717 C C . ARG A 1 94 ? 23.089 18.291 -23.605 1.00 92.75 94 ARG A C 1
ATOM 719 O O . ARG A 1 94 ? 22.533 17.986 -22.558 1.00 92.75 94 ARG A O 1
ATOM 726 N N . ALA A 1 95 ? 22.476 18.972 -24.575 1.00 93.12 95 ALA A N 1
ATOM 727 C CA . ALA A 1 95 ? 21.105 19.470 -24.447 1.00 93.12 95 ALA A CA 1
ATOM 728 C C . ALA A 1 95 ? 20.082 18.334 -24.263 1.00 93.12 95 ALA A C 1
ATOM 730 O O . ALA A 1 95 ? 19.101 18.512 -23.546 1.00 93.12 95 ALA A O 1
ATOM 731 N N . ALA A 1 96 ? 20.344 17.146 -24.825 1.00 91.94 96 ALA A N 1
ATOM 732 C CA . ALA A 1 96 ? 19.511 15.961 -24.601 1.00 91.94 96 ALA A CA 1
ATOM 733 C C . ALA A 1 96 ? 19.486 15.505 -23.127 1.00 91.94 96 ALA A C 1
ATOM 735 O O . ALA A 1 96 ? 18.527 14.874 -22.702 1.00 91.94 96 ALA A O 1
ATOM 736 N N . LEU A 1 97 ? 20.512 15.833 -22.333 1.00 91.38 97 LEU A N 1
ATOM 737 C CA . LEU A 1 97 ? 20.586 15.483 -20.908 1.00 91.38 97 LEU A CA 1
ATOM 738 C C . LEU A 1 97 ? 19.896 16.505 -19.998 1.00 91.38 97 LEU A C 1
ATOM 740 O O . LEU A 1 97 ? 19.606 16.198 -18.845 1.00 91.38 97 LEU A O 1
ATOM 744 N N . GLU A 1 98 ? 19.675 17.725 -20.487 1.00 92.44 98 GLU A N 1
ATOM 745 C CA . GLU A 1 98 ? 19.046 18.797 -19.709 1.00 92.44 98 GLU A CA 1
ATOM 746 C C . GLU A 1 98 ? 17.516 18.635 -19.661 1.00 92.44 98 GLU A C 1
ATOM 748 O O . GLU A 1 98 ? 16.891 19.120 -18.722 1.00 92.44 98 GLU A O 1
ATOM 753 N N . ASN A 1 99 ? 16.932 17.890 -20.613 1.00 76.56 99 ASN A N 1
ATOM 754 C CA . ASN A 1 99 ? 15.513 17.514 -20.659 1.00 76.56 99 ASN A CA 1
ATOM 755 C C . ASN A 1 99 ? 15.353 16.024 -21.052 1.00 76.56 99 ASN A C 1
ATOM 757 O O . ASN A 1 99 ? 15.039 15.746 -22.212 1.00 76.56 99 ASN A O 1
ATOM 761 N N . PRO A 1 100 ? 15.631 15.082 -20.131 1.00 61.19 100 PRO A N 1
ATOM 762 C CA . PRO A 1 100 ? 15.607 13.640 -20.399 1.00 61.19 100 PRO A CA 1
ATOM 763 C C . PRO A 1 100 ? 14.201 13.043 -20.569 1.00 61.19 100 PRO A C 1
ATOM 765 O O . PRO A 1 100 ? 13.223 13.622 -20.039 1.00 61.19 100 PRO A O 1
#

InterPro domains:
  IPR036604 Phosphoribosylformylglycinamidine synthase subunit PurS-like superfamily [SSF82697] (2-78)
  IPR040707 Phosphoribosylformylglycinamidine synthase, N-terminal [PF18076] (2-76)